Protein AF-A0A7X7T944-F1 (afdb_monomer_lite)

Sequence (69 aa):
MPYRQALTLQQQLCQQRQADQIGNVALLVEHPAVITLGVRQKENRLLTDETELSRRGIEVVSIRRGGAA

Foldseek 3Di:
DAPVVVVVVVVVVVVCVVVVVDDDDDDDDDHFAEDEAEPPNVQADDPDDQVVCVVVVYHYHYDHDDDGD

Radius of gyration: 14.5 Å; chains: 1; bounding box: 33×14×40 Å

Structure (mmCIF, N/CA/C/O backbone):
data_AF-A0A7X7T944-F1
#
_entry.id   AF-A0A7X7T944-F1
#
loop_
_atom_site.group_PDB
_atom_site.id
_atom_site.type_symbol
_atom_site.label_atom_id
_atom_site.label_alt_id
_atom_site.label_comp_id
_atom_site.label_asym_id
_atom_site.label_entity_id
_atom_site.label_seq_id
_atom_site.pdbx_PDB_ins_code
_atom_site.Cartn_x
_atom_site.Cartn_y
_atom_site.Cartn_z
_atom_site.occupancy
_atom_site.B_iso_or_equiv
_atom_site.auth_seq_id
_atom_site.auth_comp_id
_atom_site.auth_asym_id
_atom_site.auth_atom_id
_atom_site.pdbx_PDB_model_num
ATOM 1 N N . MET A 1 1 ? -8.745 0.515 -7.900 1.00 93.94 1 MET A N 1
ATOM 2 C CA . MET A 1 1 ? -8.572 1.943 -7.557 1.00 93.94 1 MET A CA 1
ATOM 3 C C . MET A 1 1 ? -7.105 2.357 -7.657 1.00 93.94 1 MET A C 1
ATOM 5 O O . MET A 1 1 ? -6.252 1.535 -7.338 1.00 93.94 1 MET A O 1
ATOM 9 N N . PRO A 1 2 ? -6.785 3.596 -8.065 1.00 95.81 2 PRO A N 1
ATOM 10 C CA . PRO A 1 2 ? -5.411 4.104 -8.066 1.00 95.81 2 PRO A CA 1
ATOM 11 C C . PRO A 1 2 ? -4.737 3.957 -6.696 1.00 95.81 2 PRO A C 1
ATOM 13 O O . PRO A 1 2 ? -5.362 4.215 -5.663 1.00 95.81 2 PRO A O 1
ATOM 16 N N . TYR A 1 3 ? -3.464 3.561 -6.681 1.00 95.81 3 TYR A N 1
ATOM 17 C CA . TYR A 1 3 ? -2.753 3.222 -5.446 1.00 95.81 3 TYR A CA 1
ATOM 18 C C . TYR A 1 3 ? -2.689 4.395 -4.458 1.00 95.81 3 TYR A C 1
ATOM 20 O O . TYR A 1 3 ? -2.967 4.239 -3.270 1.00 95.81 3 TYR A O 1
ATOM 28 N N . ARG A 1 4 ? -2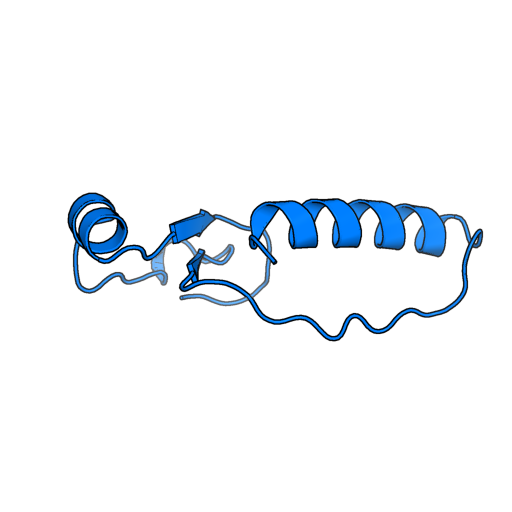.400 5.605 -4.953 1.00 94.31 4 ARG A N 1
ATOM 29 C CA . ARG A 1 4 ? -2.304 6.815 -4.119 1.00 94.31 4 ARG A CA 1
ATOM 30 C C . ARG A 1 4 ? -3.603 7.154 -3.396 1.00 94.31 4 ARG A C 1
ATOM 32 O O . ARG A 1 4 ? -3.561 7.549 -2.238 1.00 94.31 4 ARG A O 1
ATOM 39 N N . GLN A 1 5 ? -4.747 6.951 -4.048 1.00 96.50 5 GLN A N 1
ATOM 40 C CA . GLN A 1 5 ? -6.052 7.174 -3.420 1.00 96.50 5 GLN A CA 1
ATOM 41 C C . GLN A 1 5 ? -6.288 6.178 -2.281 1.00 96.50 5 GLN A C 1
ATOM 43 O O . GLN A 1 5 ? -6.757 6.560 -1.210 1.00 96.50 5 GLN A O 1
ATOM 48 N N . ALA A 1 6 ? -5.910 4.913 -2.484 1.00 96.56 6 ALA A N 1
ATOM 49 C CA . ALA A 1 6 ? -6.003 3.897 -1.442 1.00 96.56 6 ALA A CA 1
ATOM 50 C C . ALA A 1 6 ? -5.085 4.217 -0.257 1.00 96.56 6 ALA A C 1
ATOM 52 O O . ALA A 1 6 ? -5.496 4.067 0.889 1.00 96.56 6 ALA A O 1
ATOM 53 N N . LEU A 1 7 ? -3.871 4.707 -0.522 1.00 95.12 7 LEU A N 1
ATOM 54 C CA . LEU A 1 7 ? -2.931 5.118 0.518 1.00 95.12 7 LEU A CA 1
ATOM 55 C C . LEU A 1 7 ? -3.479 6.281 1.360 1.00 95.12 7 LEU A C 1
ATOM 57 O O . LEU A 1 7 ? -3.392 6.233 2.585 1.00 95.12 7 LEU A O 1
ATOM 61 N N . THR A 1 8 ? -4.079 7.296 0.731 1.00 96.12 8 THR A N 1
ATOM 62 C CA . THR A 1 8 ? -4.736 8.398 1.453 1.00 96.12 8 THR A CA 1
ATOM 63 C C . THR A 1 8 ? -5.876 7.885 2.333 1.00 96.12 8 THR A C 1
ATOM 65 O O . THR A 1 8 ? -5.938 8.239 3.510 1.00 96.12 8 THR A O 1
ATOM 68 N N . LEU A 1 9 ? -6.726 6.996 1.808 1.00 97.25 9 LEU A N 1
ATOM 69 C CA . LEU A 1 9 ? -7.810 6.389 2.582 1.00 97.25 9 LEU A CA 1
ATOM 70 C C . LEU A 1 9 ? -7.276 5.579 3.775 1.00 97.25 9 LEU A C 1
ATOM 72 O O . LEU A 1 9 ? -7.773 5.718 4.890 1.00 97.25 9 LEU A O 1
ATOM 76 N N . GLN A 1 10 ? -6.232 4.771 3.568 1.00 96.19 10 GLN A N 1
ATOM 77 C CA . GLN A 1 10 ? -5.581 4.011 4.639 1.00 96.19 10 GLN A CA 1
ATOM 78 C C . GLN A 1 10 ? -5.058 4.928 5.752 1.00 96.19 10 GLN A C 1
ATOM 80 O O . GLN A 1 10 ? -5.237 4.621 6.929 1.00 96.19 10 GLN A O 1
ATOM 85 N N . GLN A 1 11 ? -4.442 6.063 5.404 1.00 95.88 11 GLN A N 1
ATOM 86 C CA . GLN A 1 11 ? -3.940 7.035 6.381 1.00 95.88 11 GLN A CA 1
ATOM 87 C C . GLN A 1 11 ? -5.073 7.660 7.201 1.00 95.88 11 GLN A C 1
ATOM 89 O O . GLN A 1 11 ? -4.963 7.742 8.424 1.00 95.88 11 GLN A O 1
ATOM 94 N N . GLN A 1 12 ? -6.171 8.045 6.548 1.00 97.81 12 GLN A N 1
ATOM 95 C CA . GLN A 1 12 ? -7.349 8.609 7.212 1.00 97.81 12 GLN A CA 1
ATOM 96 C C . GLN A 1 12 ? -8.001 7.601 8.167 1.00 97.81 12 GLN A C 1
ATOM 98 O O . GLN A 1 12 ? -8.251 7.922 9.327 1.00 97.81 12 GLN A O 1
ATOM 103 N N . LEU A 1 13 ? -8.222 6.364 7.713 1.00 97.94 13 LEU A N 1
ATOM 104 C CA . LEU A 1 13 ? -8.795 5.299 8.542 1.00 97.94 13 LEU A CA 1
ATOM 105 C C . LEU A 1 13 ? -7.881 4.943 9.719 1.00 97.94 13 LEU 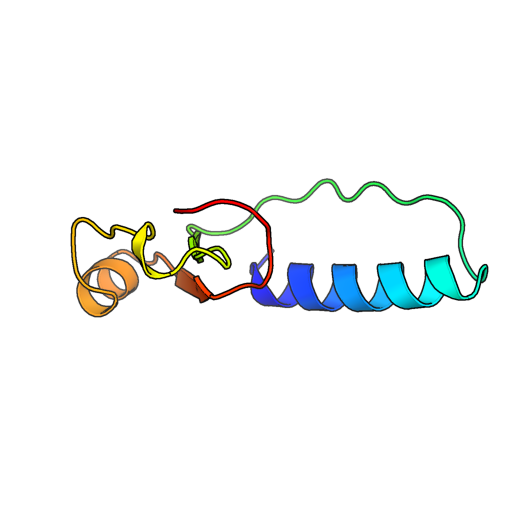A C 1
ATOM 107 O O . LEU A 1 13 ? -8.363 4.716 10.824 1.00 97.94 13 LEU A O 1
ATOM 111 N N . CYS A 1 14 ? -6.563 4.940 9.509 1.00 96.69 14 CYS A N 1
ATOM 112 C CA . CYS A 1 14 ? -5.596 4.720 10.580 1.00 96.69 14 CYS A CA 1
ATOM 113 C C . CYS A 1 14 ? -5.709 5.801 11.667 1.00 96.69 14 CYS A C 1
ATOM 115 O O . CYS A 1 14 ? -5.784 5.466 12.846 1.00 96.69 14 CYS A O 1
ATOM 117 N N . GLN A 1 15 ? -5.806 7.080 11.284 1.00 97.81 15 GLN A N 1
ATOM 118 C CA . GLN A 1 15 ? -6.000 8.189 12.228 1.00 97.81 15 GLN A CA 1
ATOM 119 C C . GLN A 1 15 ? -7.321 8.067 12.999 1.00 97.81 15 GLN A C 1
ATOM 121 O O . GLN A 1 15 ? -7.332 8.191 14.221 1.00 97.81 15 GLN A O 1
ATOM 126 N N . GLN A 1 16 ? -8.428 7.773 12.310 1.00 98.25 16 GLN A N 1
ATOM 127 C CA . GLN A 1 16 ? -9.735 7.584 12.952 1.00 98.25 16 GLN A CA 1
ATOM 128 C C . GLN A 1 16 ? -9.728 6.398 13.919 1.00 98.25 16 GLN A C 1
ATOM 130 O O . GLN A 1 16 ? -10.281 6.488 15.015 1.00 98.25 16 GLN A O 1
ATOM 135 N N . ARG A 1 17 ? -9.068 5.295 13.544 1.00 97.81 17 ARG A N 1
ATOM 136 C CA . ARG A 1 17 ? -8.919 4.130 14.416 1.00 97.81 17 ARG A CA 1
ATOM 137 C C . ARG A 1 17 ? -8.065 4.457 15.636 1.00 97.81 17 ARG A C 1
ATOM 139 O O . ARG A 1 17 ? -8.440 4.050 16.727 1.00 97.81 17 ARG A O 1
ATOM 146 N N . GLN A 1 18 ? -6.951 5.172 15.476 1.00 97.12 18 GLN A N 1
ATOM 147 C CA . GLN A 1 18 ? -6.100 5.611 16.592 1.00 97.12 18 GLN A CA 1
ATOM 148 C C . GLN A 1 18 ? -6.838 6.538 17.566 1.00 97.12 18 GLN A C 1
ATOM 150 O O . GLN A 1 18 ? -6.528 6.536 18.751 1.00 97.12 18 GLN A O 1
ATOM 155 N N . ALA A 1 19 ? -7.813 7.301 17.072 1.00 98.12 19 ALA A N 1
ATOM 156 C CA . ALA A 1 19 ? -8.695 8.145 17.873 1.00 98.12 19 ALA A CA 1
ATOM 157 C C . ALA A 1 19 ? -9.937 7.405 18.420 1.00 98.12 19 ALA A C 1
ATOM 159 O O . ALA A 1 19 ? -10.853 8.061 18.910 1.00 98.12 19 ALA A O 1
ATOM 160 N N . ASP A 1 20 ? -10.005 6.074 18.283 1.00 97.69 20 ASP A N 1
ATOM 161 C CA . ASP A 1 20 ? -11.137 5.218 18.682 1.00 97.69 20 ASP A CA 1
ATOM 162 C C . ASP A 1 20 ? -12.506 5.643 18.101 1.00 97.69 20 ASP A C 1
ATOM 164 O O . ASP A 1 20 ? -13.561 5.291 18.624 1.00 97.69 20 ASP A O 1
ATOM 168 N N . GLN A 1 21 ? -12.513 6.368 16.977 1.00 98.50 21 GLN A N 1
ATOM 169 C CA . GLN A 1 21 ? -13.741 6.830 16.312 1.00 98.50 21 GLN A CA 1
ATOM 170 C C . GLN A 1 21 ? -14.412 5.730 15.482 1.00 98.50 21 GLN A C 1
ATOM 172 O O . GLN A 1 21 ? -15.605 5.805 15.190 1.00 98.50 21 GLN A O 1
ATOM 177 N N . ILE A 1 22 ? -13.639 4.723 15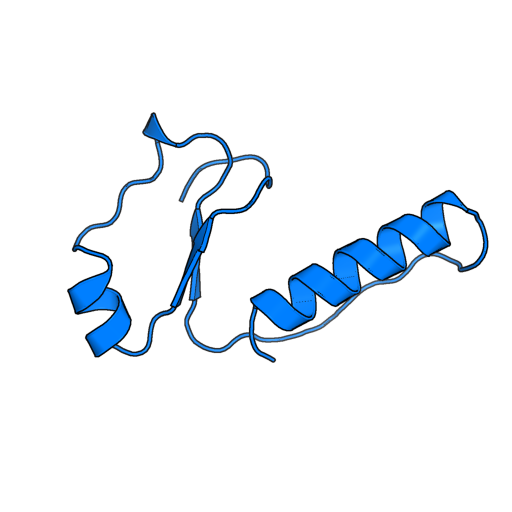.073 1.00 98.06 22 ILE A N 1
ATOM 178 C CA . ILE A 1 22 ? -14.092 3.596 14.256 1.00 98.06 22 ILE A CA 1
ATOM 179 C C . ILE A 1 22 ? -13.529 2.277 14.790 1.00 98.06 22 ILE A C 1
ATOM 181 O O . ILE A 1 22 ? -12.489 2.244 15.451 1.00 98.06 22 ILE A O 1
ATOM 185 N N . GLY A 1 23 ? -14.203 1.175 14.455 1.00 97.88 23 GLY A N 1
ATOM 186 C CA . GLY A 1 23 ? -13.720 -0.182 14.715 1.00 97.88 23 GLY A CA 1
ATOM 187 C C . GLY A 1 23 ? -12.618 -0.635 13.750 1.00 97.88 23 GLY A C 1
ATOM 188 O O . GLY A 1 23 ? -12.077 0.140 12.962 1.00 97.88 23 GLY A O 1
ATOM 189 N N . ASN A 1 24 ? -12.282 -1.926 13.800 1.00 97.38 24 ASN A N 1
ATOM 190 C CA . ASN A 1 24 ? -11.306 -2.518 12.884 1.00 97.38 24 ASN A CA 1
ATOM 191 C C . ASN A 1 24 ? -11.863 -2.578 11.454 1.00 97.38 24 ASN A C 1
ATOM 193 O O . ASN A 1 24 ? -13.014 -2.959 11.247 1.00 97.38 24 ASN A O 1
ATOM 197 N N . VAL A 1 25 ? -11.023 -2.247 10.471 1.00 97.12 25 VAL A N 1
ATOM 198 C CA . VAL A 1 25 ? -11.400 -2.190 9.053 1.00 97.12 25 VAL A CA 1
ATOM 199 C C . VAL A 1 25 ? -10.456 -3.059 8.231 1.00 97.12 25 VAL A C 1
ATOM 201 O O . VAL A 1 25 ? -9.238 -2.964 8.373 1.00 97.12 25 VAL A O 1
ATOM 204 N N . ALA A 1 26 ? -11.021 -3.871 7.339 1.00 97.00 26 ALA A N 1
ATOM 205 C CA . ALA A 1 26 ? -10.290 -4.576 6.294 1.00 97.00 26 ALA A CA 1
ATOM 206 C C . ALA A 1 26 ? -10.672 -3.982 4.932 1.00 97.00 26 ALA A C 1
ATOM 208 O O . ALA A 1 26 ? -11.850 -3.945 4.580 1.00 97.00 26 ALA A O 1
ATOM 209 N N . LEU A 1 27 ? -9.683 -3.507 4.173 1.00 96.44 27 LEU A N 1
ATOM 210 C CA . LEU A 1 27 ? -9.887 -3.000 2.816 1.00 96.44 27 LEU A CA 1
ATOM 211 C C . LEU A 1 27 ? -9.576 -4.106 1.809 1.00 96.44 27 LEU A C 1
ATOM 213 O O . LEU A 1 27 ? -8.444 -4.582 1.746 1.00 96.44 27 LEU A O 1
ATOM 217 N N . LEU A 1 28 ? -10.568 -4.484 1.006 1.00 97.56 28 LEU A N 1
ATOM 218 C CA . LEU A 1 28 ? -10.393 -5.371 -0.139 1.00 97.56 28 LEU A CA 1
ATOM 219 C C . LEU A 1 28 ? -10.477 -4.518 -1.401 1.00 97.56 28 LEU A C 1
ATOM 221 O O . LEU A 1 28 ? -11.539 -3.995 -1.731 1.00 97.56 28 LEU A O 1
ATOM 225 N N . VAL A 1 29 ? -9.340 -4.325 -2.064 1.00 96.88 29 VAL A N 1
ATOM 226 C CA . VAL A 1 29 ? -9.226 -3.471 -3.248 1.00 96.88 29 VAL A CA 1
ATOM 227 C C . VAL A 1 29 ? -8.221 -4.057 -4.229 1.00 96.88 29 VAL A C 1
ATOM 229 O O . VAL A 1 29 ? -7.279 -4.742 -3.840 1.00 96.88 29 VAL A O 1
ATOM 232 N N . GLU A 1 30 ? -8.393 -3.720 -5.500 1.00 97.56 30 GLU A N 1
ATOM 233 C CA . GLU A 1 30 ? -7.417 -3.977 -6.557 1.00 97.56 30 GLU A CA 1
ATOM 234 C C . GLU A 1 30 ? -6.819 -2.655 -7.043 1.00 97.56 30 GLU A C 1
ATOM 236 O O . GLU A 1 30 ? -7.457 -1.599 -6.938 1.00 97.56 30 GLU A O 1
ATOM 241 N N . HIS A 1 31 ? -5.615 -2.690 -7.609 1.00 97.00 31 HIS A N 1
ATOM 242 C CA . HIS A 1 31 ? -4.944 -1.518 -8.168 1.00 97.00 31 HIS A CA 1
ATOM 243 C C . HIS A 1 31 ? -4.649 -1.718 -9.657 1.00 97.00 31 HIS A C 1
ATOM 245 O O . HIS A 1 31 ? -4.324 -2.835 -10.059 1.00 97.00 31 HIS A O 1
ATOM 251 N N . PRO A 1 32 ? -4.706 -0.650 -10.477 1.00 96.44 32 PRO A N 1
ATOM 252 C CA . PRO A 1 32 ? -3.978 -0.628 -11.742 1.00 96.44 32 PRO A CA 1
ATOM 253 C C . PRO A 1 32 ? -2.499 -0.971 -11.515 1.00 96.44 32 PRO A C 1
ATOM 255 O O . PRO A 1 32 ? -2.008 -0.850 -10.391 1.00 96.44 32 PRO A O 1
ATOM 258 N N . ALA A 1 33 ? -1.795 -1.383 -12.571 1.00 96.81 33 ALA A N 1
ATOM 259 C CA . ALA A 1 33 ? -0.409 -1.828 -12.468 1.00 96.81 33 ALA A CA 1
ATOM 260 C C . ALA A 1 33 ? 0.464 -0.796 -11.729 1.00 96.81 33 ALA A C 1
ATOM 262 O O . ALA A 1 33 ? 0.592 0.355 -12.147 1.00 96.81 33 ALA A O 1
ATOM 263 N N . VAL A 1 34 ? 1.046 -1.217 -10.606 1.00 95.50 34 VAL A N 1
ATOM 264 C CA . VAL A 1 34 ? 1.827 -0.351 -9.724 1.00 95.50 34 VAL A CA 1
ATOM 265 C C . VAL A 1 34 ? 2.952 -1.140 -9.063 1.00 95.50 34 VAL A C 1
ATOM 267 O O . VAL A 1 34 ? 2.750 -2.262 -8.597 1.00 95.50 34 VAL A O 1
ATOM 270 N N . ILE A 1 35 ? 4.137 -0.541 -8.991 1.00 94.50 35 ILE A N 1
ATOM 271 C CA . ILE A 1 35 ? 5.275 -1.016 -8.205 1.00 94.50 35 ILE A CA 1
ATOM 272 C C . ILE A 1 35 ? 5.440 -0.074 -7.013 1.00 94.50 35 ILE A C 1
ATOM 274 O O . ILE A 1 35 ? 5.518 1.144 -7.169 1.00 94.50 35 ILE A O 1
ATOM 278 N N . THR A 1 36 ? 5.498 -0.630 -5.801 1.00 92.69 36 THR A N 1
ATOM 279 C CA . THR A 1 36 ? 5.654 0.168 -4.577 1.00 92.69 36 THR A CA 1
ATOM 280 C C . THR A 1 36 ? 7.036 -0.020 -3.984 1.00 92.69 36 THR A C 1
ATOM 282 O O . THR A 1 36 ? 7.403 -1.133 -3.614 1.00 92.69 36 THR A O 1
ATOM 285 N N . LEU A 1 37 ? 7.787 1.069 -3.856 1.00 90.06 37 LEU A N 1
ATOM 286 C CA . LEU A 1 37 ? 9.138 1.066 -3.311 1.00 90.06 37 LEU A CA 1
ATOM 287 C C . LEU A 1 37 ? 9.077 1.234 -1.791 1.00 90.06 37 LEU A C 1
ATOM 289 O O . LEU A 1 37 ? 8.506 2.205 -1.291 1.00 90.06 37 LEU A O 1
ATOM 293 N N . GLY A 1 38 ? 9.633 0.269 -1.057 1.00 86.62 38 GLY A N 1
ATOM 294 C CA . GLY A 1 38 ? 9.645 0.281 0.408 1.00 86.62 38 GLY A CA 1
ATOM 295 C C . GLY A 1 38 ? 10.751 1.162 0.992 1.00 86.62 38 GLY A C 1
ATOM 296 O O . GLY A 1 38 ? 11.577 1.727 0.270 1.00 86.62 38 GLY A O 1
ATOM 297 N N . VAL A 1 39 ? 10.805 1.247 2.326 1.00 85.56 39 VAL A N 1
ATOM 298 C CA . VAL A 1 39 ? 11.789 2.086 3.047 1.00 85.56 39 VAL A CA 1
ATOM 299 C C . VAL A 1 39 ? 13.243 1.667 2.827 1.00 85.56 39 VAL A C 1
ATOM 301 O O . VAL A 1 39 ? 14.151 2.475 3.022 1.00 85.56 39 VAL A O 1
ATOM 304 N N . ARG A 1 40 ? 13.495 0.420 2.41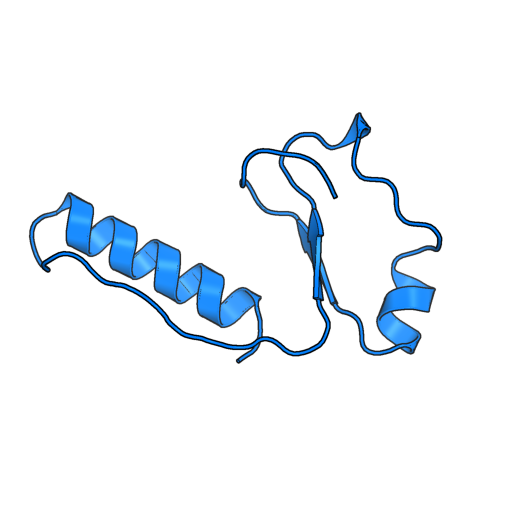2 1.00 83.81 40 ARG A N 1
ATOM 305 C CA . ARG A 1 40 ? 14.844 -0.093 2.145 1.00 83.81 40 ARG A CA 1
ATOM 306 C C . ARG A 1 40 ? 15.314 0.307 0.749 1.00 83.81 40 ARG A C 1
ATOM 308 O O . ARG A 1 40 ? 15.496 -0.531 -0.122 1.00 83.81 40 ARG A O 1
ATOM 315 N N . GLN A 1 41 ? 15.550 1.603 0.550 1.00 72.50 41 GLN A N 1
ATOM 316 C CA . GLN A 1 41 ? 15.863 2.177 -0.766 1.00 72.50 41 GLN A CA 1
ATOM 317 C C . GLN A 1 41 ? 17.040 1.505 -1.488 1.00 72.50 41 GLN A C 1
ATOM 319 O O . GLN A 1 41 ? 16.992 1.350 -2.701 1.00 72.50 41 GLN A O 1
ATOM 324 N N . LYS A 1 42 ? 18.065 1.051 -0.755 1.00 71.94 42 LYS A N 1
ATOM 325 C CA . LYS A 1 42 ? 19.227 0.342 -1.328 1.00 71.94 42 LYS A CA 1
ATOM 326 C C . LYS A 1 42 ? 18.894 -1.045 -1.895 1.00 71.94 42 LYS A C 1
ATOM 328 O O . LYS A 1 42 ? 19.674 -1.589 -2.671 1.00 71.94 42 LYS A O 1
ATOM 333 N N . GLU A 1 43 ? 17.780 -1.627 -1.469 1.00 73.69 43 GLU A N 1
ATOM 334 C CA . GLU A 1 43 ? 17.318 -2.952 -1.887 1.00 73.69 43 GLU A CA 1
ATOM 335 C C . GLU A 1 43 ? 16.221 -2.874 -2.952 1.00 73.69 43 GLU A C 1
ATOM 337 O O . GLU A 1 43 ? 15.906 -3.895 -3.549 1.00 73.69 43 GLU A O 1
ATOM 342 N N . ASN A 1 44 ? 15.677 -1.683 -3.222 1.00 79.56 44 ASN A N 1
ATOM 343 C CA . ASN A 1 44 ? 14.693 -1.475 -4.276 1.00 79.56 44 ASN A CA 1
ATOM 344 C C . ASN A 1 44 ? 15.384 -1.577 -5.642 1.00 79.56 44 ASN A C 1
ATOM 346 O O . ASN A 1 44 ? 16.184 -0.707 -5.998 1.00 79.56 44 ASN A O 1
ATOM 350 N N . ARG A 1 45 ? 15.104 -2.641 -6.398 1.00 85.12 45 ARG A N 1
ATOM 351 C CA . ARG A 1 45 ? 15.778 -2.914 -7.676 1.00 85.12 45 ARG A CA 1
ATOM 352 C C . ARG A 1 45 ? 14.772 -2.984 -8.812 1.00 85.12 45 ARG A C 1
ATOM 354 O O . ARG A 1 45 ? 14.101 -3.989 -9.009 1.00 85.12 45 ARG A O 1
ATOM 361 N N . LEU A 1 46 ? 14.729 -1.924 -9.612 1.00 87.94 46 LEU A N 1
ATOM 362 C CA . LEU A 1 46 ? 13.971 -1.918 -10.857 1.00 87.94 46 LEU A CA 1
ATOM 363 C C . LEU A 1 46 ? 14.835 -2.472 -11.996 1.00 87.94 46 LEU A C 1
ATOM 365 O O . LEU A 1 46 ? 15.998 -2.103 -12.142 1.00 87.94 46 LEU A O 1
ATOM 369 N N . LEU A 1 47 ? 14.260 -3.360 -12.812 1.00 89.81 47 LEU A N 1
ATOM 370 C CA . LEU A 1 47 ? 14.931 -3.917 -13.998 1.00 89.81 47 LEU A CA 1
ATOM 371 C C . LEU A 1 47 ? 15.081 -2.893 -15.134 1.00 89.81 47 LEU A C 1
ATOM 373 O O . LEU A 1 47 ? 15.888 -3.083 -16.039 1.00 89.81 47 LEU A O 1
ATOM 377 N N . THR A 1 48 ? 14.278 -1.834 -15.112 1.00 90.12 48 THR A N 1
ATOM 378 C CA . THR A 1 48 ? 14.295 -0.732 -16.074 1.00 90.12 48 THR A CA 1
ATOM 379 C C . THR A 1 48 ? 13.947 0.568 -15.351 1.00 90.12 48 THR A C 1
ATOM 381 O O . THR A 1 48 ? 13.545 0.534 -14.187 1.00 90.12 48 THR A O 1
ATOM 384 N N . ASP A 1 49 ? 14.142 1.709 -16.002 1.00 89.88 49 ASP A N 1
ATOM 385 C CA . ASP A 1 49 ? 13.870 3.007 -15.391 1.00 89.88 49 ASP A CA 1
ATOM 386 C C . ASP A 1 49 ? 12.361 3.303 -15.268 1.00 89.88 49 ASP A C 1
ATOM 388 O O . ASP A 1 49 ? 11.501 2.651 -15.867 1.00 89.88 49 ASP A O 1
ATOM 392 N N . GLU A 1 50 ? 12.028 4.312 -14.460 1.00 88.56 50 GLU A N 1
ATOM 393 C CA . GLU A 1 50 ? 10.641 4.734 -14.232 1.00 88.56 50 GLU A CA 1
ATOM 394 C C . GLU A 1 50 ? 9.954 5.247 -15.509 1.00 88.56 50 GLU A C 1
ATOM 396 O O . GLU A 1 50 ? 8.726 5.191 -15.608 1.00 88.56 50 GLU A O 1
ATOM 401 N N . THR A 1 51 ? 10.720 5.708 -16.503 1.00 91.88 51 THR A N 1
ATOM 402 C CA . THR A 1 51 ? 10.180 6.224 -17.768 1.00 91.88 51 THR A CA 1
ATOM 403 C C . THR A 1 51 ? 9.636 5.079 -18.615 1.00 91.88 51 THR A C 1
ATOM 405 O O . THR A 1 51 ? 8.507 5.148 -19.103 1.00 91.88 51 THR A O 1
ATOM 408 N N . GLU A 1 52 ? 10.393 3.989 -18.742 1.00 93.06 52 GLU A N 1
ATOM 409 C CA . GLU A 1 52 ? 9.958 2.790 -19.457 1.00 93.06 52 GLU A CA 1
ATOM 410 C C . GLU A 1 52 ? 8.808 2.082 -18.727 1.00 93.06 52 GLU A C 1
ATOM 412 O O . GLU A 1 52 ? 7.866 1.612 -19.369 1.00 93.06 52 GLU A O 1
ATOM 417 N N . LEU A 1 53 ? 8.826 2.052 -17.391 1.00 93.06 53 LEU A N 1
ATOM 418 C CA . LEU A 1 53 ? 7.696 1.546 -16.601 1.00 93.06 53 LEU A CA 1
ATOM 419 C C . LEU A 1 53 ? 6.430 2.381 -16.829 1.00 93.06 53 LEU A C 1
ATOM 421 O O . LEU A 1 53 ? 5.365 1.821 -17.096 1.00 93.06 53 LEU A O 1
ATOM 425 N N . SER A 1 54 ? 6.558 3.709 -16.832 1.00 91.38 54 SER A N 1
ATOM 426 C CA . SER A 1 54 ? 5.445 4.620 -17.121 1.00 91.38 54 SER A CA 1
ATOM 427 C C . SER A 1 54 ? 4.902 4.422 -18.537 1.00 91.38 54 SER A C 1
ATOM 429 O O . SER A 1 54 ? 3.687 4.391 -18.728 1.00 91.38 54 SER A O 1
ATOM 431 N N . ARG A 1 55 ? 5.775 4.195 -19.531 1.00 94.50 55 ARG A N 1
ATOM 432 C CA . ARG A 1 55 ? 5.367 3.877 -20.911 1.00 94.50 55 ARG A CA 1
ATOM 433 C C . ARG A 1 55 ? 4.546 2.586 -20.995 1.00 94.50 55 ARG A C 1
ATOM 435 O O . ARG A 1 55 ? 3.673 2.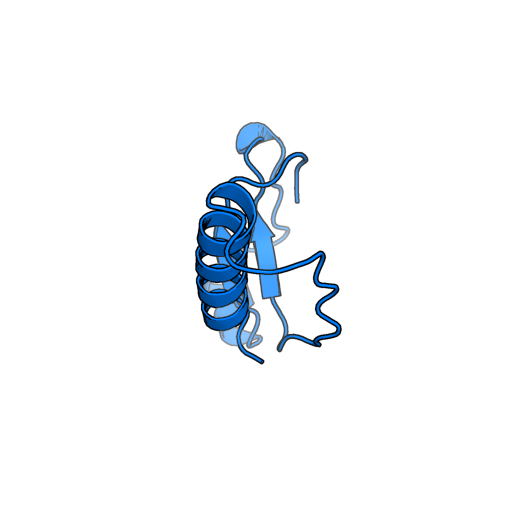470 -21.851 1.00 94.50 55 ARG A O 1
ATOM 442 N N . ARG A 1 56 ? 4.795 1.629 -20.096 1.00 94.69 56 ARG A N 1
ATOM 443 C CA . ARG A 1 56 ? 4.024 0.379 -19.961 1.00 94.69 56 ARG A CA 1
ATOM 444 C C . ARG A 1 56 ? 2.757 0.535 -19.113 1.00 94.69 56 ARG A C 1
ATOM 446 O O . ARG A 1 56 ? 2.065 -0.454 -18.889 1.00 94.69 56 ARG A O 1
ATOM 453 N N . GLY A 1 57 ? 2.451 1.744 -18.641 1.00 92.81 57 GLY A N 1
ATOM 454 C CA . GLY A 1 57 ? 1.297 2.015 -17.785 1.00 92.81 57 GLY A CA 1
ATOM 455 C C . GLY A 1 57 ? 1.470 1.526 -16.346 1.00 92.81 57 GLY A C 1
ATOM 456 O O . GLY A 1 57 ? 0.472 1.284 -15.671 1.00 92.81 57 GLY A O 1
ATOM 457 N N . ILE A 1 58 ? 2.713 1.352 -15.885 1.00 94.75 58 ILE A N 1
ATOM 458 C CA . ILE A 1 58 ? 3.034 0.911 -14.526 1.00 94.75 58 ILE A CA 1
ATOM 459 C C . ILE A 1 58 ? 3.444 2.131 -13.702 1.00 94.75 58 ILE A C 1
ATOM 461 O O . ILE A 1 58 ? 4.466 2.759 -13.977 1.00 94.75 58 ILE A O 1
ATOM 465 N N . GLU A 1 59 ? 2.666 2.458 -12.673 1.00 93.00 59 GLU A N 1
ATOM 466 C CA . GLU A 1 59 ? 3.014 3.532 -11.738 1.00 93.00 59 GLU A CA 1
ATOM 467 C C . GLU A 1 59 ? 4.109 3.057 -10.768 1.00 93.00 59 GLU A C 1
ATOM 469 O O . GLU A 1 59 ? 4.048 1.941 -10.256 1.00 93.00 59 GLU A O 1
ATOM 474 N N . VAL A 1 60 ? 5.095 3.902 -10.459 1.00 92.00 60 VAL A N 1
ATOM 475 C CA . VAL A 1 60 ? 6.077 3.639 -9.395 1.00 92.00 60 VAL A CA 1
ATOM 476 C C . VAL A 1 60 ? 5.813 4.588 -8.227 1.00 92.00 60 VAL A C 1
ATOM 478 O O . VAL A 1 60 ? 5.7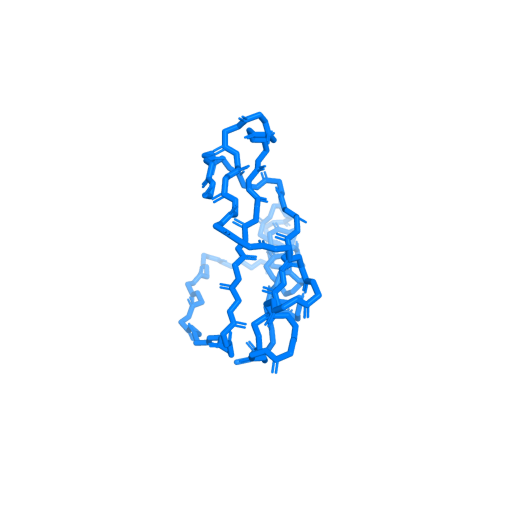58 5.806 -8.396 1.00 92.00 60 VAL A O 1
ATOM 481 N N . VAL A 1 61 ? 5.616 4.041 -7.023 1.00 90.38 61 VAL A N 1
ATOM 482 C CA . VAL A 1 61 ? 5.275 4.833 -5.829 1.00 90.38 61 VAL A CA 1
ATOM 483 C C . VAL A 1 61 ? 6.190 4.494 -4.659 1.00 90.38 61 VAL A C 1
ATOM 485 O O . VAL A 1 61 ? 6.157 3.389 -4.121 1.00 90.38 61 VAL A O 1
ATOM 488 N N . SER A 1 62 ? 6.957 5.482 -4.202 1.00 87.38 62 SER A N 1
ATOM 489 C CA . SER A 1 62 ? 7.744 5.387 -2.969 1.00 87.38 62 SER A CA 1
ATOM 490 C C . SER A 1 62 ? 6.868 5.551 -1.733 1.00 87.38 62 SER A C 1
ATOM 492 O O . SER A 1 62 ? 6.174 6.557 -1.578 1.00 87.38 62 SER A O 1
ATOM 494 N N . ILE A 1 63 ? 6.922 4.577 -0.827 1.00 88.12 63 ILE A N 1
ATOM 495 C CA . ILE A 1 63 ? 6.112 4.541 0.392 1.00 88.12 63 ILE A CA 1
ATOM 496 C C . ILE A 1 63 ? 6.913 4.085 1.609 1.00 88.12 63 ILE A C 1
ATOM 498 O O . ILE A 1 63 ? 7.976 3.478 1.516 1.00 88.12 63 ILE A O 1
ATOM 502 N N . ARG A 1 64 ? 6.359 4.344 2.796 1.00 83.00 64 ARG A N 1
ATOM 503 C CA . ARG A 1 64 ? 7.003 4.027 4.077 1.00 83.00 64 ARG A CA 1
ATOM 504 C C . ARG A 1 64 ? 6.692 2.622 4.611 1.00 83.00 64 ARG A C 1
ATOM 506 O O . ARG A 1 64 ? 6.799 2.397 5.813 1.00 83.00 64 ARG A O 1
ATOM 513 N N . ARG A 1 65 ? 6.305 1.672 3.751 1.00 84.50 65 ARG A N 1
ATOM 514 C CA . ARG A 1 65 ? 6.112 0.277 4.187 1.00 84.50 65 ARG A CA 1
ATOM 515 C C . ARG A 1 65 ? 7.458 -0.394 4.457 1.00 84.50 65 ARG A C 1
ATOM 517 O O . ARG A 1 65 ? 8.453 -0.081 3.802 1.00 84.50 65 ARG A O 1
ATOM 524 N N . GLY A 1 66 ? 7.463 -1.358 5.374 1.00 69.94 66 GLY A N 1
ATOM 525 C CA . GLY A 1 66 ? 8.598 -2.259 5.560 1.00 69.94 66 GLY A CA 1
ATOM 526 C C . GLY A 1 66 ? 8.893 -3.096 4.305 1.00 69.94 66 GLY A C 1
ATOM 527 O O . GLY A 1 66 ? 8.014 -3.332 3.471 1.00 69.94 66 GLY A O 1
ATOM 528 N N . GLY A 1 67 ? 10.139 -3.560 4.193 1.00 72.00 67 GLY A N 1
ATOM 529 C CA . GLY A 1 67 ? 10.617 -4.377 3.074 1.00 72.00 67 GLY A CA 1
ATOM 530 C C . GLY A 1 67 ? 11.186 -3.572 1.901 1.00 72.00 67 GLY A C 1
ATOM 531 O O . GLY A 1 67 ? 11.281 -2.344 1.957 1.00 72.00 67 GLY A O 1
ATOM 532 N N . ALA A 1 68 ? 11.590 -4.305 0.866 1.00 63.88 68 ALA A N 1
ATOM 533 C CA . ALA A 1 68 ? 12.092 -3.792 -0.407 1.00 63.88 68 ALA A CA 1
ATOM 534 C C . ALA A 1 68 ? 11.079 -4.057 -1.542 1.00 63.88 68 ALA A C 1
ATOM 536 O O . ALA A 1 68 ? 9.967 -4.549 -1.284 1.00 63.88 68 ALA A O 1
ATOM 537 N N . ALA A 1 69 ? 11.452 -3.690 -2.766 1.00 64.25 69 ALA A N 1
ATOM 538 C CA . ALA A 1 69 ? 10.718 -3.928 -4.005 1.00 64.25 69 ALA A CA 1
ATOM 539 C C . ALA A 1 69 ? 11.630 -4.541 -5.069 1.00 64.25 69 ALA A C 1
ATOM 541 O O . ALA A 1 69 ? 12.783 -4.060 -5.192 1.00 64.25 69 ALA A O 1
#

pLDDT: mean 91.16, std 8.47, range [63.88, 98.5]

Secondary structure (DSSP, 8-state):
--HHHHHHHHHHHHHHHHTTSS---------SSEEEE-S-GGG---SS-HHHHHHTT-EEEE---SS--